Protein AF-A0A699X2Z8-F1 (afdb_monomer_lite)

Organism: Tanacetum cinerariifolium (NCBI:txid118510)

Secondary structure (DSSP, 8-state):
---EEEEEETTEEEEEETTS-EEEEEE-SS-B-GGG-EEEEETTTEEEEE--BS-TTS----

Sequence (62 aa):
SRFVARDTKKNHLKVGLKGQPPILEGDFYKPVKVDDCFLSIEDQNSISILLTEQDQMEWWKW

Foldseek 3Di:
DPQWDWDDDQFWTFIDGVPDHTPDTDTHLAGWDPVPWDWDQDPVPDIDTRTHGPDPPDDRDD

Structure (mmCIF, N/CA/C/O backbone):
data_AF-A0A699X2Z8-F1
#
_entry.id   AF-A0A699X2Z8-F1
#
loop_
_atom_site.group_PDB
_atom_site.id
_atom_site.type_symbol
_atom_site.label_atom_id
_atom_site.label_alt_id
_atom_site.label_comp_id
_atom_site.label_asym_id
_atom_site.label_entity_id
_atom_site.label_seq_id
_atom_site.pdbx_PDB_ins_code
_atom_site.Cartn_x
_atom_site.Cartn_y
_atom_site.Cartn_z
_atom_site.occupancy
_atom_site.B_iso_or_equiv
_atom_site.auth_seq_id
_atom_site.auth_comp_id
_atom_site.auth_asym_id
_atom_site.auth_atom_id
_atom_site.pdbx_PDB_model_num
ATOM 1 N N . SER A 1 1 ? -11.516 -4.018 15.024 1.00 47.81 1 SER A N 1
ATOM 2 C CA . SER A 1 1 ? -11.962 -2.798 14.327 1.00 47.81 1 SER A CA 1
ATOM 3 C C . SER A 1 1 ? -11.669 -2.975 12.844 1.00 47.81 1 SER A C 1
ATOM 5 O O . SER A 1 1 ? -10.544 -3.325 12.526 1.00 47.81 1 SER A O 1
ATOM 7 N N . ARG A 1 2 ? -12.673 -2.929 11.957 1.00 55.28 2 ARG A N 1
ATOM 8 C CA . ARG A 1 2 ? -12.549 -3.351 10.537 1.00 55.28 2 ARG A CA 1
ATOM 9 C C . ARG A 1 2 ? -13.363 -2.461 9.594 1.00 55.28 2 ARG A C 1
ATOM 11 O O . ARG A 1 2 ? -14.124 -2.947 8.761 1.00 55.28 2 ARG A O 1
ATOM 18 N N . PHE A 1 3 ? -13.245 -1.153 9.796 1.00 65.94 3 PHE A N 1
ATOM 19 C CA . PHE A 1 3 ? -14.018 -0.145 9.072 1.00 65.94 3 PHE A CA 1
ATOM 20 C C . PHE A 1 3 ? -13.320 0.385 7.817 1.00 65.94 3 PHE A C 1
ATOM 22 O O . PHE A 1 3 ? -13.886 1.251 7.171 1.00 65.94 3 PHE A O 1
ATOM 29 N N . VAL A 1 4 ? -12.145 -0.127 7.436 1.00 69.69 4 VAL A N 1
ATOM 30 C CA . VAL A 1 4 ? -11.462 0.286 6.200 1.00 69.69 4 VAL A CA 1
ATOM 31 C C . VAL A 1 4 ? -11.699 -0.725 5.086 1.00 69.69 4 VAL A C 1
ATOM 33 O O . VAL A 1 4 ? -11.490 -1.927 5.258 1.00 69.69 4 VAL A O 1
ATOM 36 N N . ALA A 1 5 ? -12.149 -0.215 3.944 1.00 69.00 5 ALA A N 1
ATOM 37 C CA . ALA A 1 5 ? -12.155 -0.905 2.669 1.00 69.00 5 ALA A CA 1
ATOM 38 C C . ALA A 1 5 ? -10.838 -0.574 1.952 1.00 69.00 5 ALA A C 1
ATOM 40 O O . ALA A 1 5 ? -10.567 0.590 1.655 1.00 69.00 5 ALA A O 1
ATOM 41 N N . ARG A 1 6 ? -10.018 -1.602 1.713 1.00 78.38 6 ARG A N 1
ATOM 42 C CA . ARG A 1 6 ? -8.775 -1.506 0.941 1.00 78.38 6 ARG A CA 1
ATOM 43 C C . ARG A 1 6 ? -8.837 -2.475 -0.233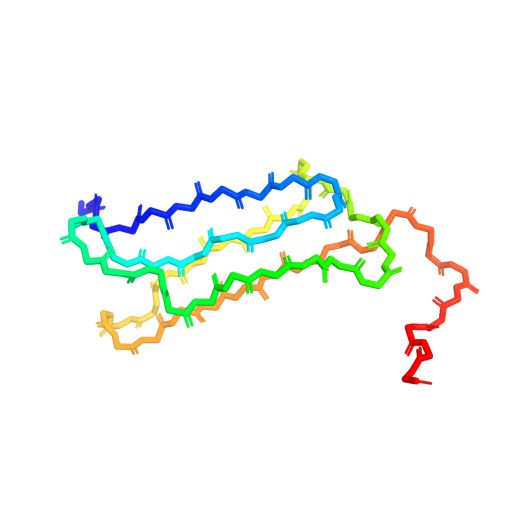 1.00 78.38 6 ARG A C 1
ATOM 45 O O . ARG A 1 6 ? -9.144 -3.650 -0.031 1.00 78.38 6 ARG A O 1
ATOM 52 N N . ASP A 1 7 ? -8.544 -1.983 -1.424 1.00 81.50 7 ASP A N 1
ATOM 53 C CA . ASP A 1 7 ? -8.277 -2.790 -2.610 1.00 81.50 7 ASP A CA 1
ATOM 54 C C . ASP A 1 7 ? -7.003 -2.226 -3.246 1.00 81.50 7 ASP A C 1
ATOM 56 O O . ASP A 1 7 ? -6.996 -1.121 -3.787 1.00 81.50 7 ASP A O 1
ATOM 60 N N . THR A 1 8 ? -5.901 -2.954 -3.082 1.00 83.94 8 THR A N 1
ATOM 61 C CA . THR A 1 8 ? -4.608 -2.605 -3.669 1.00 83.94 8 THR A CA 1
ATOM 62 C C . THR A 1 8 ? -4.299 -3.655 -4.717 1.00 83.94 8 THR A C 1
ATOM 64 O O . THR A 1 8 ? -4.116 -4.832 -4.405 1.00 83.94 8 THR A O 1
ATOM 67 N N . LYS A 1 9 ? -4.235 -3.225 -5.970 1.00 87.88 9 LYS A N 1
ATOM 68 C CA . LYS A 1 9 ? -3.808 -4.031 -7.109 1.00 87.88 9 LYS A CA 1
ATOM 69 C C . LYS A 1 9 ? -2.486 -3.497 -7.614 1.00 87.88 9 LYS A C 1
ATOM 71 O O . LYS A 1 9 ? -2.088 -2.378 -7.316 1.00 87.88 9 LYS A O 1
ATOM 76 N N . LYS A 1 10 ? -1.845 -4.294 -8.461 1.00 88.38 10 LYS A N 1
ATOM 77 C CA . LYS A 1 10 ? -0.550 -3.971 -9.056 1.00 88.38 10 LYS A CA 1
ATOM 78 C C . LYS A 1 10 ? -0.480 -2.545 -9.617 1.00 88.38 10 LYS A C 1
ATOM 80 O O . LYS A 1 10 ? 0.513 -1.873 -9.395 1.00 88.38 10 LYS A O 1
ATOM 85 N N . ASN A 1 11 ? -1.541 -2.085 -10.282 1.00 90.94 11 ASN A N 1
ATOM 86 C CA . ASN A 1 11 ? -1.588 -0.781 -10.948 1.00 90.94 11 ASN A CA 1
ATOM 87 C C . ASN A 1 11 ? -2.725 0.118 -10.438 1.00 90.94 11 ASN A C 1
ATOM 89 O O . ASN A 1 11 ? -3.019 1.110 -11.086 1.00 90.94 11 ASN A O 1
ATOM 93 N N . HIS A 1 12 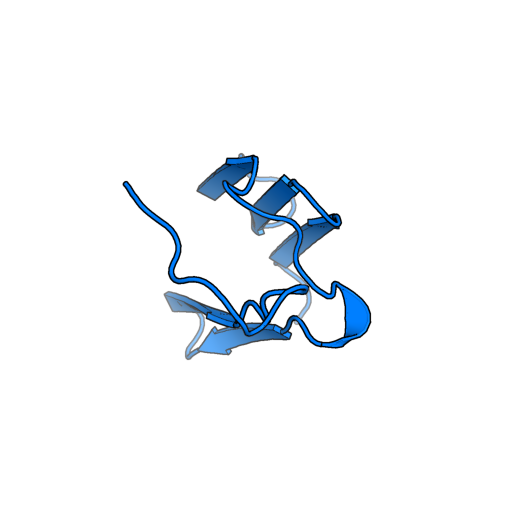? -3.403 -0.234 -9.343 1.00 90.81 12 HIS A N 1
ATOM 94 C CA . HIS A 1 12 ? -4.598 0.488 -8.899 1.00 90.81 12 HIS A CA 1
ATOM 95 C C . HIS A 1 12 ? -4.736 0.468 -7.381 1.00 90.81 12 HIS A C 1
ATOM 97 O O . HIS A 1 12 ? -4.490 -0.559 -6.746 1.00 90.81 12 HIS A O 1
ATOM 103 N N . LEU A 1 13 ? -5.191 1.577 -6.811 1.00 90.56 13 LEU A N 1
ATOM 104 C CA . LEU A 1 13 ? -5.436 1.733 -5.386 1.00 90.56 13 LEU A CA 1
ATOM 105 C C . LEU A 1 13 ? -6.845 2.233 -5.144 1.00 90.56 13 LEU A C 1
ATOM 107 O O . LEU A 1 13 ? -7.259 3.228 -5.730 1.00 90.56 13 LEU A O 1
ATOM 111 N N . LYS A 1 14 ? -7.530 1.601 -4.198 1.00 90.44 14 LYS A N 1
ATOM 112 C CA . LYS A 1 14 ? -8.790 2.074 -3.641 1.00 90.44 14 LYS A CA 1
ATOM 113 C C . LYS A 1 14 ? -8.747 1.966 -2.126 1.00 90.44 14 LYS A C 1
ATOM 115 O O . LYS A 1 14 ? -8.561 0.884 -1.565 1.00 90.44 14 LYS A O 1
ATOM 120 N N . VAL A 1 15 ? -8.941 3.094 -1.458 1.00 89.12 15 VAL A N 1
ATOM 121 C CA . VAL A 1 15 ? -8.887 3.212 -0.002 1.00 89.12 15 VAL A CA 1
ATOM 122 C C . VAL A 1 15 ? -10.059 4.048 0.473 1.00 89.12 15 VAL A C 1
ATOM 124 O O . VAL A 1 15 ? -10.327 5.130 -0.045 1.00 89.12 15 VAL A O 1
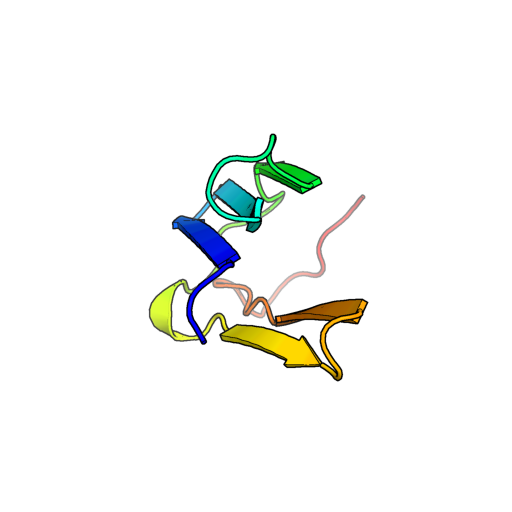ATOM 127 N N . GLY A 1 16 ? -10.765 3.558 1.483 1.00 85.88 16 GLY A N 1
ATOM 128 C CA . GLY A 1 16 ? -11.847 4.306 2.105 1.00 85.88 16 GLY A CA 1
ATOM 129 C C . GLY A 1 16 ? -12.436 3.600 3.310 1.00 85.88 16 GLY A C 1
ATOM 130 O O . GLY A 1 16 ? -11.939 2.569 3.767 1.00 85.88 16 GLY A O 1
ATOM 131 N N . LEU A 1 17 ? -13.526 4.160 3.821 1.00 84.12 17 LEU A N 1
ATOM 132 C CA . LEU A 1 17 ? -14.284 3.557 4.907 1.00 84.12 17 LEU A CA 1
ATOM 133 C C . LEU A 1 17 ? -15.355 2.619 4.344 1.00 84.12 17 LEU A C 1
ATOM 135 O O . LEU A 1 17 ? -16.016 2.906 3.348 1.00 84.12 17 LEU A O 1
ATOM 139 N N . LYS A 1 18 ? -15.543 1.468 4.986 1.00 81.69 18 LYS A N 1
ATOM 140 C CA . LYS A 1 18 ? -16.532 0.470 4.587 1.00 81.69 18 LYS A CA 1
ATOM 141 C C . LYS A 1 18 ? -17.934 1.079 4.661 1.00 81.69 18 LYS A C 1
ATOM 143 O O . LYS A 1 18 ? -18.371 1.492 5.730 1.00 81.69 18 LYS A O 1
ATOM 148 N N . GLY A 1 19 ? -18.645 1.074 3.534 1.00 83.12 19 GLY A N 1
ATOM 149 C CA . GLY A 1 19 ? -19.995 1.637 3.420 1.00 83.12 19 GLY A CA 1
ATOM 150 C C . GLY A 1 19 ? -20.034 3.129 3.080 1.00 83.12 19 GLY A C 1
ATOM 151 O O . GLY A 1 19 ? -21.123 3.677 2.947 1.00 83.12 19 GLY A O 1
ATOM 152 N N . GLN A 1 20 ? -18.878 3.773 2.908 1.00 83.31 20 GLN A N 1
ATOM 153 C CA . GLN A 1 20 ? -18.766 5.135 2.393 1.00 83.31 20 GLN A CA 1
ATOM 154 C C . GLN A 1 20 ? -18.101 5.129 1.009 1.00 83.31 20 GLN A C 1
ATOM 156 O O . GLN A 1 20 ? -17.477 4.130 0.631 1.00 83.31 20 GLN A O 1
ATOM 161 N N . PRO A 1 21 ? -18.220 6.227 0.241 1.00 84.81 21 PRO A N 1
ATOM 162 C CA . PRO A 1 21 ? -17.419 6.417 -0.957 1.00 84.81 21 PRO A CA 1
ATOM 163 C C . PRO A 1 21 ? -15.919 6.270 -0.649 1.00 84.81 21 PRO A C 1
ATOM 165 O O . PRO A 1 21 ? -15.478 6.626 0.450 1.00 84.81 21 PRO A O 1
ATOM 168 N N . PRO A 1 22 ? -15.126 5.737 -1.591 1.00 86.25 22 PRO A N 1
ATOM 169 C CA . PRO A 1 22 ? -13.680 5.680 -1.437 1.00 86.25 22 PRO A CA 1
ATOM 170 C C . PRO A 1 22 ? -13.114 7.094 -1.278 1.00 86.25 22 PRO A C 1
ATOM 172 O O . PRO A 1 22 ? -13.523 8.021 -1.971 1.00 86.25 22 PRO A O 1
ATOM 175 N N . ILE A 1 23 ? -12.181 7.241 -0.339 1.00 87.31 23 ILE A N 1
ATOM 176 C CA . ILE A 1 23 ? -11.490 8.505 -0.058 1.00 87.31 23 ILE A CA 1
ATOM 177 C C . ILE A 1 23 ? -10.419 8.745 -1.126 1.00 87.31 23 ILE A C 1
ATOM 179 O O . ILE A 1 23 ? -10.214 9.872 -1.565 1.00 87.31 23 ILE A O 1
ATOM 183 N N . LEU A 1 24 ? -9.754 7.670 -1.553 1.00 87.25 24 LEU A N 1
ATOM 184 C CA . LEU A 1 24 ? -8.735 7.678 -2.590 1.00 87.25 24 LEU A CA 1
ATOM 185 C C . LEU A 1 24 ? -9.002 6.514 -3.547 1.00 87.25 24 LEU A C 1
ATOM 187 O O . LEU A 1 24 ? -9.086 5.366 -3.109 1.00 87.25 24 LEU A O 1
ATOM 191 N N . GLU A 1 25 ? -9.129 6.804 -4.838 1.00 90.00 25 GLU A N 1
ATOM 192 C CA . GLU A 1 25 ? -9.236 5.801 -5.897 1.00 90.00 25 GLU A CA 1
ATOM 193 C C . GLU A 1 25 ? -8.482 6.288 -7.133 1.00 90.00 25 GLU A C 1
ATOM 195 O O . GLU A 1 25 ? -8.677 7.423 -7.567 1.00 90.00 25 GLU A O 1
ATOM 200 N N . GLY A 1 26 ? -7.609 5.451 -7.684 1.00 90.06 26 GLY A N 1
ATOM 201 C CA . GLY A 1 26 ? -6.832 5.822 -8.857 1.00 90.06 26 GLY A CA 1
ATOM 202 C C . GLY A 1 26 ? -5.806 4.779 -9.262 1.00 90.06 26 GLY A C 1
ATOM 203 O O . GLY A 1 26 ? -5.462 3.874 -8.498 1.00 90.06 26 GLY A O 1
ATOM 204 N N . ASP A 1 27 ? -5.318 4.930 -10.487 1.00 90.94 27 ASP A N 1
ATOM 205 C CA . ASP A 1 27 ? -4.265 4.086 -11.029 1.00 90.94 27 ASP A CA 1
ATOM 206 C C . ASP A 1 27 ? -2.884 4.585 -10.595 1.00 90.94 27 ASP A C 1
ATOM 208 O O . ASP A 1 27 ? -2.634 5.787 -10.475 1.00 90.94 27 ASP A O 1
ATOM 212 N N . PHE A 1 28 ? -1.969 3.650 -10.356 1.00 87.44 28 PHE A N 1
ATOM 213 C CA . PHE A 1 28 ? -0.578 3.978 -10.089 1.00 87.44 28 PHE A CA 1
ATOM 214 C C . PHE A 1 28 ? 0.146 4.329 -11.385 1.00 87.44 28 PHE A C 1
ATOM 216 O O . PHE A 1 28 ? -0.054 3.689 -12.416 1.00 87.44 28 PHE A O 1
ATOM 223 N N . TYR A 1 29 ? 1.069 5.286 -11.298 1.00 83.50 29 TYR A N 1
ATOM 224 C CA . TYR A 1 29 ? 1.977 5.610 -12.399 1.00 83.50 29 TYR A CA 1
ATOM 225 C C . TYR A 1 29 ? 2.823 4.396 -12.817 1.00 83.50 29 TYR A C 1
ATOM 227 O O . TYR A 1 29 ? 3.064 4.164 -14.001 1.00 83.50 29 TYR A O 1
ATOM 235 N N . LYS A 1 30 ? 3.245 3.595 -11.833 1.00 85.44 30 LYS A N 1
ATOM 236 C CA . LYS A 1 30 ? 4.034 2.378 -12.018 1.00 85.44 30 LYS A CA 1
ATOM 237 C C . LYS A 1 30 ? 3.506 1.230 -11.162 1.00 85.44 30 LYS A C 1
ATOM 239 O O . LYS A 1 30 ? 2.883 1.469 -10.128 1.00 85.44 30 LYS A O 1
ATOM 244 N N . PRO A 1 31 ? 3.773 -0.022 -11.568 1.00 87.88 31 PRO A N 1
ATOM 245 C CA . PRO A 1 31 ? 3.354 -1.184 -10.808 1.00 87.88 31 PRO A CA 1
ATOM 246 C C . PRO A 1 31 ? 4.005 -1.236 -9.419 1.00 87.88 31 PRO A C 1
ATOM 248 O O . PRO A 1 31 ? 5.208 -1.006 -9.267 1.00 87.88 31 PRO A O 1
ATOM 251 N N . VAL A 1 32 ? 3.217 -1.615 -8.415 1.00 89.62 32 VAL A N 1
ATOM 252 C CA . VAL A 1 32 ? 3.673 -1.846 -7.036 1.00 89.62 32 VAL A CA 1
ATOM 253 C C . VAL A 1 32 ? 3.714 -3.339 -6.703 1.00 89.62 32 VAL A C 1
ATOM 255 O O . VAL A 1 32 ? 2.977 -4.148 -7.279 1.00 89.62 32 VAL A O 1
ATOM 258 N N . LYS A 1 33 ? 4.557 -3.718 -5.739 1.00 90.69 33 LYS A N 1
ATOM 259 C CA . LYS A 1 33 ? 4.548 -5.053 -5.127 1.00 90.69 33 LYS A CA 1
ATOM 260 C C . LYS A 1 33 ? 3.428 -5.112 -4.102 1.00 90.69 33 LYS A C 1
ATOM 262 O O . LYS A 1 33 ? 3.602 -4.680 -2.969 1.00 90.69 33 LYS A O 1
ATOM 267 N N . VAL A 1 34 ? 2.273 -5.627 -4.512 1.00 87.44 34 VAL A N 1
ATOM 268 C CA . VAL A 1 34 ? 1.071 -5.682 -3.662 1.00 87.44 34 VAL A CA 1
ATOM 269 C C . VAL A 1 34 ? 1.343 -6.392 -2.332 1.00 87.44 34 VAL A C 1
ATOM 271 O O . VAL A 1 34 ? 0.877 -5.918 -1.301 1.00 87.44 34 VAL A O 1
ATOM 274 N N . ASP A 1 35 ? 2.136 -7.466 -2.349 1.00 88.12 35 ASP A N 1
ATOM 275 C CA . ASP A 1 35 ? 2.476 -8.248 -1.152 1.00 88.12 35 ASP A CA 1
ATOM 276 C C . ASP A 1 35 ? 3.322 -7.468 -0.127 1.00 88.12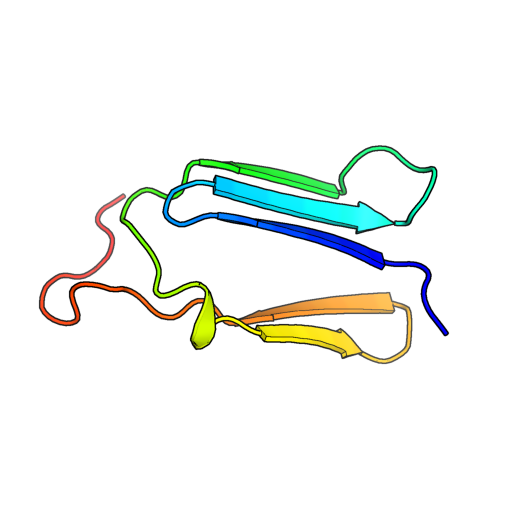 35 ASP A C 1
ATOM 278 O O . ASP A 1 35 ? 3.228 -7.737 1.069 1.00 88.12 35 ASP A O 1
ATOM 282 N N . ASP A 1 36 ? 4.085 -6.468 -0.584 1.00 87.94 36 ASP A N 1
ATOM 283 C CA . ASP A 1 36 ? 4.926 -5.602 0.257 1.00 87.94 36 ASP A CA 1
ATOM 284 C C . ASP A 1 36 ? 4.242 -4.259 0.587 1.00 87.94 36 ASP A C 1
ATOM 286 O O . ASP A 1 36 ? 4.813 -3.412 1.275 1.00 87.94 36 ASP A O 1
ATOM 290 N N . CYS A 1 37 ? 3.019 -4.027 0.098 1.00 87.00 37 CYS A N 1
ATOM 291 C CA . CYS A 1 37 ? 2.270 -2.807 0.388 1.00 87.00 37 CYS A CA 1
ATOM 292 C C . CYS A 1 37 ? 1.488 -2.939 1.699 1.00 87.00 37 CYS A C 1
ATOM 294 O O . CYS A 1 37 ? 0.787 -3.924 1.943 1.00 87.00 37 CYS A O 1
ATOM 296 N N . PHE A 1 38 ? 1.521 -1.887 2.516 1.00 86.12 38 PHE A N 1
ATOM 297 C CA . PHE A 1 38 ? 0.839 -1.852 3.807 1.00 86.12 38 PHE A CA 1
ATOM 298 C C . PHE A 1 38 ? -0.095 -0.655 3.912 1.00 86.12 38 PHE A C 1
ATOM 300 O O . PHE A 1 38 ? 0.125 0.403 3.330 1.00 86.12 38 PHE A O 1
ATOM 307 N N . LEU A 1 39 ? -1.164 -0.835 4.681 1.00 83.19 39 LEU A N 1
ATOM 308 C CA . LEU A 1 39 ? -2.118 0.220 4.979 1.00 83.19 39 LEU A CA 1
ATOM 309 C C . LEU A 1 39 ? -2.461 0.138 6.461 1.00 83.19 39 LEU A C 1
ATOM 311 O O . LEU A 1 39 ? -2.926 -0.910 6.920 1.00 83.19 39 LEU A O 1
ATOM 315 N N . SER A 1 40 ? -2.216 1.215 7.196 1.00 83.12 40 SER A N 1
ATOM 316 C CA . SER A 1 40 ? -2.495 1.323 8.627 1.00 83.12 40 SER A CA 1
ATOM 317 C C . SER A 1 40 ? -3.444 2.482 8.900 1.00 83.12 40 SER A C 1
ATOM 319 O O . SER A 1 40 ? -3.522 3.4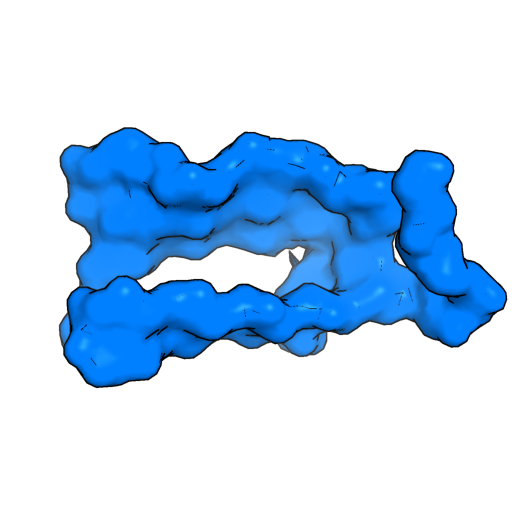51 8.150 1.00 83.12 40 SER A O 1
ATOM 321 N N . ILE A 1 41 ? -4.208 2.346 9.980 1.00 81.31 41 ILE A N 1
ATOM 322 C CA . ILE A 1 41 ? -5.049 3.417 10.506 1.00 81.31 41 ILE A CA 1
ATOM 323 C C . ILE A 1 41 ? -4.376 3.889 11.782 1.00 81.31 41 ILE A C 1
ATOM 325 O O . ILE A 1 41 ? -4.188 3.094 12.704 1.00 81.31 41 ILE A O 1
ATOM 329 N N . GLU A 1 42 ? -4.045 5.166 11.827 1.00 83.31 42 GLU A N 1
ATOM 330 C CA . GLU A 1 42 ? -3.441 5.815 12.982 1.00 83.31 42 GLU A CA 1
ATOM 331 C C . GLU A 1 42 ? -4.512 6.651 13.682 1.00 83.31 42 GLU A C 1
ATOM 333 O O . GLU A 1 42 ? -5.206 7.462 13.061 1.00 83.31 42 GLU A O 1
ATOM 338 N N . ASP A 1 43 ? -4.709 6.365 14.970 1.00 80.00 43 ASP A N 1
ATOM 339 C CA . ASP A 1 43 ? -5.571 7.119 15.889 1.00 80.00 43 ASP A CA 1
ATOM 340 C C . ASP A 1 43 ? -7.006 7.388 15.392 1.00 80.00 43 ASP A C 1
ATOM 342 O O . ASP A 1 43 ? -7.658 8.342 15.804 1.00 80.00 43 ASP A O 1
ATOM 346 N N . GLN A 1 44 ? -7.521 6.522 14.508 1.00 75.38 44 GLN A N 1
ATOM 347 C CA . GLN A 1 44 ? -8.849 6.610 13.871 1.00 75.38 44 GLN A CA 1
ATOM 348 C C . GLN A 1 44 ? -9.112 7.889 13.057 1.00 75.38 44 GLN A C 1
ATOM 350 O O . GLN A 1 44 ? -10.244 8.102 12.625 1.00 75.38 44 GLN A O 1
ATOM 355 N N . ASN A 1 45 ? -8.091 8.707 12.809 1.00 82.06 45 ASN A N 1
ATOM 356 C CA . ASN A 1 45 ? -8.219 9.959 12.062 1.00 82.06 45 ASN A CA 1
ATOM 357 C C . ASN A 1 45 ? -7.318 10.003 10.820 1.00 82.06 45 ASN A C 1
A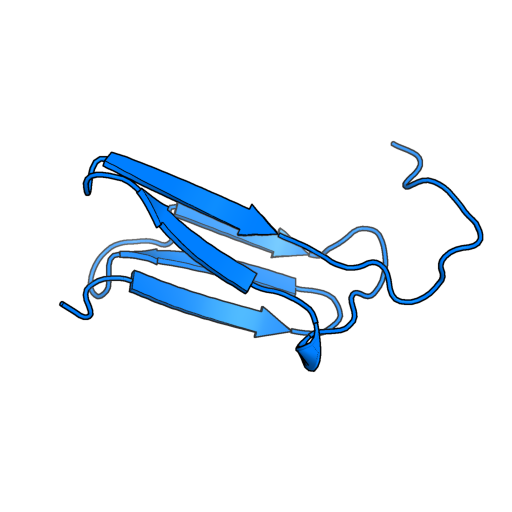TOM 359 O O . ASN A 1 45 ? -7.593 10.747 9.883 1.00 82.06 45 ASN A O 1
ATOM 363 N N . SER A 1 46 ? -6.277 9.171 10.780 1.00 82.62 46 SER A N 1
ATOM 364 C CA . SER A 1 46 ? -5.309 9.143 9.685 1.00 82.62 46 SER A CA 1
ATOM 365 C C . SER A 1 46 ? -5.220 7.751 9.073 1.00 82.62 46 SER A C 1
ATOM 367 O O . SER A 1 46 ? -5.275 6.738 9.773 1.00 82.62 46 SER A O 1
ATOM 369 N N . ILE A 1 47 ? -5.076 7.696 7.748 1.00 83.94 47 ILE A N 1
ATOM 370 C CA . ILE A 1 47 ? -4.776 6.465 7.015 1.00 83.94 47 ILE A CA 1
ATOM 371 C C . ILE A 1 47 ? -3.388 6.621 6.405 1.00 83.94 47 ILE A C 1
ATOM 373 O O . ILE A 1 47 ? -3.179 7.483 5.552 1.00 83.94 47 ILE A O 1
ATOM 377 N N . SER A 1 48 ? -2.464 5.764 6.821 1.00 87.12 48 SER A N 1
ATOM 378 C CA . SER A 1 48 ? -1.105 5.711 6.295 1.00 87.12 48 SER A CA 1
ATOM 379 C C . SER A 1 48 ? -1.018 4.598 5.258 1.00 87.12 48 SER A C 1
ATOM 381 O O . SER A 1 48 ? -1.421 3.459 5.507 1.00 87.12 48 SER A O 1
ATOM 383 N N . ILE A 1 49 ? -0.511 4.934 4.073 1.00 87.19 49 ILE A N 1
ATOM 384 C CA . ILE A 1 49 ? -0.380 4.018 2.938 1.00 87.19 49 ILE A CA 1
ATOM 385 C C . ILE A 1 49 ? 1.102 3.896 2.606 1.00 87.19 49 ILE A C 1
ATOM 387 O O . ILE A 1 49 ? 1.732 4.875 2.215 1.00 87.19 49 ILE A O 1
ATOM 391 N N . LEU A 1 50 ? 1.645 2.691 2.743 1.00 88.62 50 LEU A N 1
ATOM 392 C CA . LEU A 1 50 ? 3.004 2.357 2.344 1.00 88.62 50 LEU A CA 1
ATOM 393 C C . LEU A 1 50 ? 2.952 1.557 1.041 1.00 88.62 50 LEU A C 1
ATOM 395 O O . LEU A 1 50 ? 2.413 0.450 1.008 1.00 88.62 50 LEU A O 1
ATOM 399 N N . LEU A 1 51 ? 3.513 2.126 -0.024 1.00 88.25 51 LEU A N 1
ATOM 400 C CA . LEU A 1 51 ? 3.599 1.496 -1.339 1.00 88.25 51 LEU A CA 1
ATOM 401 C C . LEU A 1 51 ? 5.048 1.129 -1.640 1.00 88.25 51 LEU A C 1
ATOM 403 O O . LEU A 1 51 ? 5.946 1.957 -1.493 1.00 88.25 51 LEU A O 1
ATOM 407 N N . THR A 1 52 ? 5.264 -0.095 -2.106 1.00 87.94 52 THR A N 1
ATOM 408 C CA . THR A 1 52 ? 6.579 -0.561 -2.548 1.00 87.94 52 THR A CA 1
ATOM 409 C C . THR A 1 52 ? 6.589 -0.664 -4.062 1.00 87.94 52 THR A C 1
ATOM 411 O O . THR A 1 52 ? 5.871 -1.478 -4.641 1.00 87.94 52 THR A O 1
ATOM 414 N N . GLU A 1 53 ? 7.407 0.155 -4.720 1.00 86.25 53 GLU A N 1
ATOM 415 C CA . GLU A 1 53 ? 7.582 0.086 -6.169 1.00 86.25 53 GLU A CA 1
ATOM 416 C C . GLU A 1 53 ? 8.138 -1.284 -6.588 1.00 86.25 53 GLU A C 1
ATOM 418 O O . GLU A 1 53 ? 9.049 -1.831 -5.951 1.00 86.25 53 GLU A O 1
ATOM 423 N N . GLN A 1 54 ? 7.585 -1.847 -7.669 1.00 84.38 54 GLN A N 1
ATOM 424 C CA . GLN A 1 54 ? 8.065 -3.115 -8.209 1.00 84.38 54 GLN A CA 1
ATOM 425 C C . GLN A 1 54 ? 9.472 -3.000 -8.794 1.00 84.38 54 GLN A C 1
ATOM 427 O O . GLN A 1 54 ? 10.296 -3.887 -8.559 1.00 84.38 54 GLN A O 1
ATOM 432 N N . ASP A 1 55 ? 9.734 -1.924 -9.525 1.00 78.12 55 ASP A N 1
ATOM 433 C CA . ASP A 1 55 ? 10.981 -1.684 -10.236 1.00 78.12 55 ASP A CA 1
ATOM 434 C C . ASP A 1 55 ? 11.779 -0.593 -9.509 1.00 78.12 55 ASP A C 1
ATOM 436 O O . ASP A 1 55 ? 11.556 0.595 -9.685 1.00 78.12 55 ASP A O 1
ATOM 440 N N . GLN A 1 56 ? 12.683 -0.997 -8.616 1.00 67.19 56 GLN A N 1
ATOM 441 C CA . GLN A 1 56 ? 13.426 -0.109 -7.701 1.00 67.19 56 GLN A CA 1
ATOM 442 C C . GLN A 1 56 ? 14.436 0.831 -8.402 1.00 67.19 56 GLN A C 1
ATOM 444 O O . GLN A 1 56 ? 15.274 1.437 -7.735 1.00 67.19 56 GLN A O 1
ATOM 449 N N . MET A 1 57 ? 14.428 0.915 -9.736 1.00 69.19 57 MET A N 1
ATOM 450 C CA . MET A 1 57 ? 15.480 1.564 -10.525 1.00 69.19 57 MET A CA 1
ATOM 451 C C . MET A 1 57 ? 15.102 2.928 -11.111 1.00 69.19 57 MET A C 1
ATOM 453 O O . MET A 1 57 ? 15.968 3.582 -11.690 1.00 69.19 57 MET A O 1
ATOM 457 N N . GLU A 1 58 ? 13.871 3.416 -10.934 1.00 63.94 58 GLU A N 1
ATOM 458 C CA . GLU A 1 58 ? 13.473 4.710 -11.494 1.00 63.94 58 GLU A CA 1
ATOM 459 C C . GLU A 1 58 ? 12.392 5.433 -10.682 1.00 63.94 58 GLU A C 1
ATOM 461 O O . GLU A 1 58 ? 11.263 4.963 -10.593 1.00 63.94 58 GLU A O 1
ATOM 466 N N . TRP A 1 59 ? 12.684 6.658 -10.233 1.00 69.00 59 TRP A N 1
ATOM 467 C CA . TRP A 1 59 ? 11.711 7.523 -9.558 1.00 69.00 59 TRP A CA 1
ATOM 468 C C . TRP A 1 59 ? 10.428 7.705 -10.375 1.00 69.00 59 TRP A C 1
ATOM 470 O O . TRP A 1 59 ? 10.468 7.820 -11.605 1.00 69.00 59 TRP A O 1
ATOM 480 N N . TRP A 1 60 ? 9.289 7.787 -9.688 1.00 69.62 60 TRP A N 1
ATOM 481 C CA . TRP A 1 60 ? 8.022 8.137 -10.320 1.00 69.62 60 TRP A CA 1
ATOM 482 C C . TRP A 1 60 ? 8.130 9.566 -10.843 1.00 69.62 60 TRP A C 1
ATOM 484 O O . TRP A 1 60 ? 8.220 10.523 -10.074 1.00 69.62 60 TRP A O 1
ATOM 494 N N . LYS A 1 61 ? 8.200 9.694 -12.167 1.00 64.12 61 LYS A N 1
ATOM 495 C CA . LYS A 1 61 ? 8.235 10.984 -12.841 1.00 64.12 61 LYS A CA 1
ATOM 496 C C . LYS A 1 61 ? 6.788 11.450 -12.996 1.00 64.12 61 LYS A C 1
ATOM 498 O O . LYS A 1 61 ? 5.985 10.754 -13.606 1.00 64.12 61 LYS A O 1
ATOM 503 N N . TRP A 1 62 ? 6.492 12.584 -12.372 1.00 53.38 62 TRP A N 1
ATOM 504 C CA . TRP A 1 62 ? 5.337 13.441 -12.647 1.00 53.38 62 TRP A CA 1
ATOM 505 C C . TRP A 1 62 ? 5.156 13.764 -14.136 1.00 53.38 62 TRP A C 1
ATOM 507 O O . TRP A 1 62 ? 6.180 13.887 -14.851 1.00 53.38 62 TRP A O 1
#

pLDDT: mean 81.53, std 9.84, range [47.81, 90.94]

Radius of gyration: 12.48 Å; chains: 1; bounding box: 36×22×29 Å

InterPro domains:
  IPR007052 CS domain [PF04969] (8-52)
  IPR007052 CS domain [PS51203] (1-62)
  IPR008978 HSP20-like chaperone [G3DSA:2.60.40.790] (1-62)
  IPR008978 HSP20-like chaperone [SSF49764] (7-61)
  IPR037898 NudC family [PTHR12356] (1-61)